Protein AF-A0A938RS48-F1 (afdb_monomer_lite)

Secondary structure (DSSP, 8-state):
--HHHHHT-SS-TT-S---GGGS---HHHHHHHHHHHHHHHTT--------TTSSHHHHHHHHHT-

Foldseek 3Di:
DDPCVVVVPPDDPPPPDDDLVRDDDDPVLVVLLVVVVVCVVVVHDDDDDDDVPPCRVVSVVNSVVD

Sequence (66 aa):
MSYKTFFGFQKEPFAQDVQLDDLYPLPGLQAVTERFLYALNLGAVSIITGDVGSGKSTALRHAAGK

Structure (mmCIF, N/CA/C/O backbone):
data_AF-A0A938RS48-F1
#
_entry.id   AF-A0A938RS48-F1
#
loop_
_atom_site.group_PDB
_atom_site.id
_atom_site.type_symbol
_atom_site.label_atom_id
_atom_site.label_alt_id
_atom_site.label_comp_id
_atom_site.label_asym_id
_atom_site.label_entity_id
_atom_site.label_seq_id
_atom_site.pdbx_PDB_ins_code
_atom_site.Cartn_x
_atom_site.Cartn_y
_atom_site.Cartn_z
_atom_site.occupancy
_atom_site.B_iso_or_equiv
_atom_site.auth_seq_id
_atom_site.auth_comp_id
_atom_site.auth_asym_id
_atom_site.auth_atom_id
_atom_site.pdbx_PDB_model_num
ATOM 1 N N . MET A 1 1 ? 23.251 4.686 -27.518 1.00 69.38 1 MET A N 1
ATOM 2 C CA . MET A 1 1 ? 22.070 5.324 -26.891 1.00 69.38 1 MET A CA 1
ATOM 3 C C . MET A 1 1 ? 21.824 4.656 -25.551 1.00 69.38 1 MET A C 1
ATOM 5 O O . MET A 1 1 ? 21.974 3.445 -25.477 1.00 69.38 1 MET A O 1
ATOM 9 N N . SER A 1 2 ? 21.495 5.415 -24.505 1.00 88.44 2 SER A N 1
ATOM 10 C CA . SER A 1 2 ? 21.074 4.835 -23.220 1.00 88.44 2 SER A CA 1
ATOM 11 C C . SER A 1 2 ? 19.697 4.173 -23.364 1.00 88.44 2 SER A C 1
ATOM 13 O O . SER A 1 2 ? 18.876 4.651 -24.151 1.00 88.44 2 SER A O 1
ATOM 15 N N . TYR A 1 3 ? 19.423 3.111 -22.597 1.00 92.88 3 TYR A N 1
ATOM 16 C CA . TYR A 1 3 ? 18.112 2.444 -22.577 1.00 92.88 3 TYR A CA 1
ATOM 17 C C . TYR A 1 3 ? 16.978 3.427 -22.258 1.00 92.88 3 TYR A C 1
ATOM 19 O O . TYR A 1 3 ? 15.909 3.334 -22.849 1.00 92.88 3 TYR A O 1
ATOM 27 N N . LYS A 1 4 ? 17.223 4.433 -21.405 1.00 92.62 4 LYS A N 1
ATOM 28 C CA . LYS A 1 4 ? 16.233 5.478 -21.099 1.00 92.62 4 LYS A CA 1
ATOM 29 C C . LYS A 1 4 ? 15.781 6.224 -22.347 1.00 92.62 4 LYS A C 1
ATOM 31 O O . LYS A 1 4 ? 14.587 6.361 -22.574 1.00 92.62 4 LYS A O 1
ATOM 36 N N . THR A 1 5 ? 16.727 6.663 -23.176 1.00 93.31 5 THR A N 1
ATOM 37 C CA . THR A 1 5 ? 16.430 7.383 -24.422 1.00 93.31 5 THR A CA 1
ATOM 38 C C . THR A 1 5 ? 15.776 6.468 -25.450 1.00 93.31 5 THR A C 1
ATOM 40 O O . THR A 1 5 ? 14.866 6.898 -26.145 1.00 93.31 5 THR A O 1
ATOM 43 N N . PHE A 1 6 ? 16.209 5.206 -25.524 1.00 95.38 6 PHE A N 1
ATOM 44 C CA . PHE A 1 6 ? 15.637 4.221 -26.442 1.00 95.38 6 PHE A CA 1
ATOM 45 C C . PHE A 1 6 ? 14.163 3.912 -26.128 1.00 95.38 6 PHE A C 1
ATOM 47 O O . PHE A 1 6 ? 13.351 3.837 -27.044 1.00 95.38 6 PHE A O 1
ATOM 54 N N . PHE A 1 7 ? 13.807 3.784 -24.845 1.00 95.19 7 PHE A N 1
ATOM 55 C CA . PHE A 1 7 ? 12.439 3.491 -24.392 1.00 95.19 7 PHE A CA 1
ATOM 56 C C . PHE A 1 7 ? 11.611 4.736 -24.024 1.00 95.19 7 PHE A C 1
ATOM 58 O O . PHE A 1 7 ? 10.464 4.604 -23.607 1.00 95.19 7 PHE A O 1
ATOM 65 N N . GLY A 1 8 ? 12.167 5.945 -24.151 1.00 95.06 8 GLY A N 1
ATOM 66 C CA . GLY A 1 8 ? 11.474 7.190 -23.801 1.00 95.06 8 GLY A CA 1
ATOM 67 C C . GLY A 1 8 ? 11.194 7.373 -22.302 1.00 95.06 8 GLY A C 1
ATOM 68 O O . GLY A 1 8 ? 10.267 8.094 -21.935 1.00 95.06 8 GLY A O 1
ATOM 69 N N . PHE A 1 9 ? 11.965 6.734 -21.417 1.00 93.88 9 PHE A N 1
ATOM 70 C CA . PHE A 1 9 ? 11.786 6.888 -19.973 1.00 93.88 9 PHE A CA 1
ATOM 71 C C . PHE A 1 9 ? 12.256 8.263 -19.487 1.00 93.88 9 PHE A C 1
ATOM 73 O O . PHE A 1 9 ? 13.372 8.695 -19.774 1.00 93.88 9 PHE A O 1
ATOM 80 N N . GLN A 1 10 ? 11.418 8.917 -18.681 1.00 90.31 10 GLN A N 1
ATOM 81 C CA . GLN A 1 10 ? 11.725 10.213 -18.061 1.00 90.31 10 GLN A CA 1
ATOM 82 C C . GLN A 1 10 ? 12.528 10.079 -16.757 1.00 90.31 10 GLN A C 1
ATOM 84 O O . GLN A 1 10 ? 13.220 11.009 -16.352 1.00 90.31 10 GLN A O 1
ATOM 89 N N . LYS A 1 11 ? 12.439 8.922 -16.093 1.00 88.69 11 LYS A N 1
ATOM 90 C CA . LYS A 1 11 ? 13.112 8.593 -14.827 1.00 88.69 11 LYS A CA 1
ATOM 91 C C . LYS A 1 11 ? 13.700 7.176 -14.904 1.00 88.69 11 LYS A C 1
ATOM 93 O O . LYS A 1 11 ? 13.509 6.475 -15.895 1.00 88.69 11 LYS A O 1
ATOM 98 N N . GLU A 1 12 ? 14.445 6.761 -13.8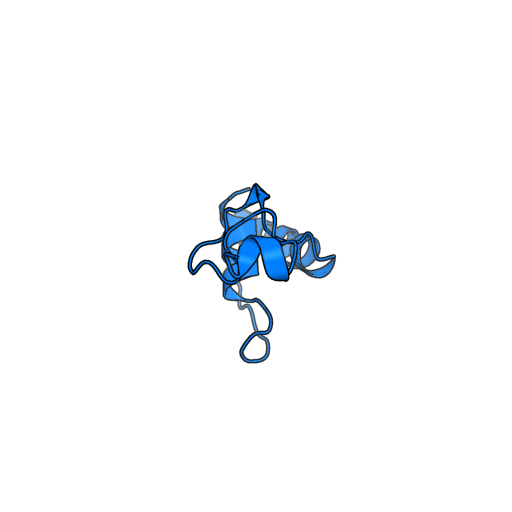80 1.00 89.75 12 GLU A N 1
ATOM 99 C CA . GLU A 1 12 ? 14.877 5.363 -13.741 1.00 89.75 12 GLU A CA 1
ATOM 100 C C . GLU A 1 12 ? 13.653 4.440 -13.597 1.00 89.75 12 GLU A C 1
ATOM 102 O O . GLU A 1 12 ? 12.880 4.628 -12.654 1.00 89.75 12 GLU A O 1
ATOM 107 N N . PRO A 1 13 ? 13.429 3.479 -14.510 1.00 89.88 13 PRO A N 1
ATOM 108 C CA . PRO A 1 13 ? 12.344 2.517 -14.360 1.00 89.88 13 PRO A CA 1
ATOM 109 C C . PRO A 1 13 ? 12.653 1.513 -13.238 1.00 89.88 13 PRO A C 1
ATOM 111 O O . PRO A 1 13 ? 13.809 1.194 -12.981 1.00 89.88 13 PRO A O 1
ATOM 114 N N . PHE A 1 14 ? 11.607 0.980 -12.597 1.00 86.69 14 PHE A N 1
ATOM 115 C CA . PHE A 1 14 ? 11.705 -0.068 -11.563 1.00 86.69 14 PHE A CA 1
ATOM 116 C C . PHE A 1 14 ? 12.643 0.267 -10.393 1.00 86.69 14 PHE A C 1
ATOM 118 O O . PHE A 1 14 ? 13.261 -0.627 -9.812 1.00 86.69 14 PHE A O 1
ATOM 125 N N . ALA A 1 15 ? 12.746 1.549 -10.037 1.00 88.25 15 ALA A N 1
ATOM 126 C CA . ALA A 1 15 ? 13.462 1.959 -8.840 1.00 88.25 15 ALA A CA 1
ATOM 127 C C . ALA A 1 15 ? 12.926 1.200 -7.615 1.00 88.25 15 ALA A C 1
ATOM 129 O O . ALA A 1 15 ? 11.713 1.050 -7.448 1.00 88.25 15 ALA A O 1
ATOM 130 N N . GLN A 1 16 ? 13.840 0.727 -6.767 1.00 85.44 16 GLN A N 1
ATOM 131 C CA . GLN A 1 16 ? 13.491 -0.022 -5.559 1.00 85.44 16 GLN A CA 1
ATOM 132 C C . GLN A 1 16 ? 12.608 0.808 -4.618 1.00 85.44 16 GLN A C 1
ATOM 134 O O . GLN A 1 16 ? 11.650 0.286 -4.051 1.00 85.44 16 GLN A O 1
ATOM 139 N N . ASP A 1 17 ? 12.898 2.107 -4.522 1.00 86.25 17 ASP A N 1
ATOM 140 C CA . ASP A 1 17 ? 12.125 3.067 -3.748 1.00 86.25 17 ASP A CA 1
ATOM 141 C C . ASP A 1 17 ? 11.428 4.075 -4.659 1.00 86.25 17 ASP A C 1
ATOM 143 O O . ASP A 1 17 ? 12.054 4.886 -5.341 1.00 86.25 17 ASP A O 1
ATOM 147 N N . VAL A 1 18 ? 10.097 4.034 -4.631 1.00 89.69 18 VAL A N 1
ATOM 148 C CA . VAL A 1 18 ? 9.228 5.040 -5.248 1.00 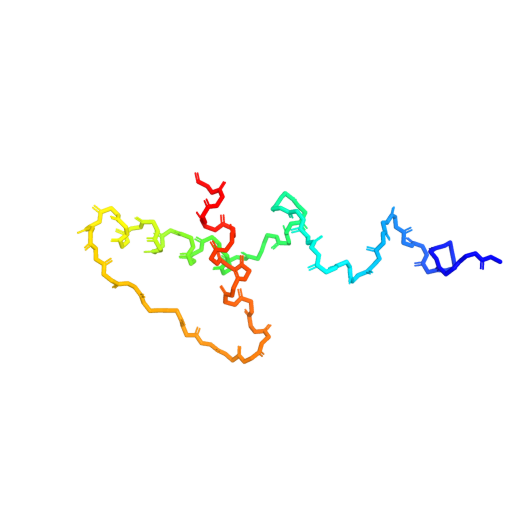89.69 18 VAL A CA 1
ATOM 149 C C . VAL A 1 18 ? 8.762 5.999 -4.158 1.00 89.69 18 VAL A C 1
ATOM 151 O O . VAL A 1 18 ? 8.254 5.542 -3.123 1.00 89.69 18 VAL A O 1
ATOM 154 N N . GLN A 1 19 ? 8.945 7.304 -4.387 1.00 90.94 19 GLN A N 1
ATOM 155 C CA . GLN A 1 19 ? 8.470 8.354 -3.483 1.00 90.94 19 GLN A CA 1
ATOM 156 C C . GLN A 1 19 ? 6.944 8.319 -3.372 1.00 90.94 19 GLN A C 1
ATOM 158 O O . GLN A 1 19 ? 6.263 7.893 -4.302 1.00 90.94 19 GLN A O 1
ATOM 163 N N . LEU A 1 20 ? 6.398 8.762 -2.238 1.00 90.31 20 LEU A N 1
ATOM 164 C CA . LEU A 1 20 ? 4.951 8.726 -2.004 1.00 90.31 20 LEU A CA 1
ATOM 165 C C . LEU A 1 20 ? 4.170 9.540 -3.042 1.00 90.31 20 LEU A C 1
ATOM 167 O O . LEU A 1 20 ? 3.160 9.052 -3.541 1.00 90.31 20 LEU A O 1
ATOM 171 N N . ASP A 1 21 ? 4.686 10.707 -3.426 1.00 89.44 21 ASP A N 1
ATOM 172 C CA . ASP A 1 21 ? 4.073 11.580 -4.438 1.00 89.44 21 ASP A CA 1
ATOM 173 C C . ASP A 1 21 ? 4.145 10.996 -5.857 1.00 89.44 21 ASP A C 1
ATOM 175 O O . ASP A 1 21 ? 3.355 11.355 -6.727 1.00 89.44 21 ASP A O 1
ATOM 179 N N . ASP A 1 22 ? 5.078 10.066 -6.084 1.00 90.06 22 ASP A N 1
ATOM 180 C CA . 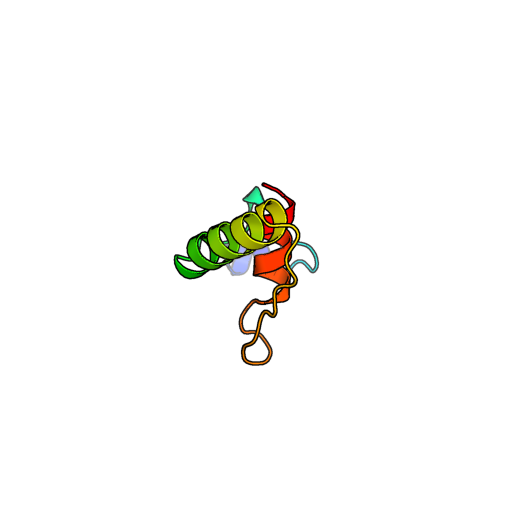ASP A 1 22 ? 5.229 9.329 -7.339 1.00 90.06 22 ASP A CA 1
ATOM 181 C C . ASP A 1 22 ? 4.405 8.018 -7.342 1.00 90.06 22 ASP A C 1
ATOM 183 O O . ASP A 1 22 ? 4.408 7.286 -8.338 1.00 90.06 22 ASP A O 1
ATOM 187 N N . LEU A 1 23 ? 3.697 7.677 -6.250 1.00 89.75 23 LEU A N 1
ATOM 188 C CA . LEU A 1 23 ? 2.827 6.499 -6.224 1.00 89.75 23 LEU A CA 1
ATOM 189 C C . LEU A 1 23 ? 1.613 6.701 -7.128 1.00 89.75 23 LEU A C 1
ATOM 191 O O . LEU A 1 23 ? 0.910 7.706 -7.067 1.00 89.75 23 LEU A O 1
ATOM 195 N N . TYR A 1 24 ? 1.315 5.680 -7.930 1.00 87.88 24 TYR A N 1
ATOM 196 C CA . TYR A 1 24 ? 0.161 5.718 -8.816 1.00 87.88 24 TYR A CA 1
ATOM 197 C C . TYR A 1 24 ? -1.152 5.738 -8.002 1.00 87.88 24 TYR A C 1
ATOM 199 O O . TYR A 1 24 ? -1.375 4.826 -7.194 1.00 87.88 24 TYR A O 1
ATOM 207 N N . PRO A 1 25 ? -2.037 6.736 -8.199 1.00 84.94 25 PRO A N 1
ATOM 208 C CA . PRO A 1 25 ? -3.225 6.940 -7.372 1.00 84.94 25 PRO A CA 1
ATOM 209 C C . PRO A 1 25 ? -4.349 5.971 -7.761 1.00 84.94 25 PRO A C 1
ATOM 211 O O . PRO A 1 25 ? -5.327 6.323 -8.418 1.00 84.94 25 PRO A O 1
ATOM 214 N N . LEU A 1 26 ? -4.207 4.712 -7.354 1.00 86.19 26 LEU A N 1
ATOM 215 C CA . LEU A 1 26 ? -5.229 3.686 -7.552 1.00 86.19 26 LEU A CA 1
ATOM 216 C C . LEU A 1 26 ? -6.467 4.004 -6.695 1.00 86.19 26 LEU A C 1
ATOM 218 O O . LEU A 1 26 ? -6.309 4.299 -5.511 1.00 86.19 26 LEU A O 1
ATOM 222 N N . PRO A 1 27 ? -7.703 3.834 -7.202 1.00 83.25 27 PRO A N 1
ATOM 223 C CA . PRO A 1 27 ? -8.913 4.035 -6.395 1.00 83.25 27 PRO A CA 1
ATOM 224 C C . PRO A 1 27 ? -8.931 3.209 -5.097 1.00 83.25 27 PRO A C 1
ATOM 226 O O . PRO A 1 27 ? -9.364 3.678 -4.046 1.00 83.25 27 PRO A O 1
ATOM 229 N N . GLY A 1 28 ? -8.387 1.986 -5.136 1.00 86.06 28 GLY A N 1
ATOM 230 C CA . GLY A 1 28 ? -8.261 1.132 -3.951 1.00 86.06 28 GLY A CA 1
ATOM 231 C C . GLY A 1 28 ? -7.324 1.692 -2.873 1.00 86.06 28 GLY A C 1
ATOM 232 O O . GLY A 1 28 ? -7.499 1.380 -1.697 1.00 86.06 28 GLY A O 1
ATOM 233 N N . LEU A 1 29 ? -6.369 2.551 -3.244 1.00 89.31 29 LEU A N 1
ATOM 234 C CA . LEU A 1 29 ? -5.404 3.159 -2.328 1.00 89.31 29 LEU A CA 1
ATOM 235 C C . LEU A 1 29 ? -6.088 4.124 -1.357 1.00 89.31 29 LEU A C 1
ATOM 237 O O . LEU A 1 29 ? -5.813 4.098 -0.156 1.00 89.31 29 LEU A O 1
ATOM 241 N N . GLN A 1 30 ? -7.024 4.929 -1.865 1.00 89.75 30 GLN A N 1
ATOM 242 C CA . GLN A 1 30 ? -7.825 5.833 -1.044 1.00 89.75 30 GLN A CA 1
ATOM 243 C C . GLN A 1 30 ? -8.680 5.050 -0.041 1.00 89.75 30 GLN A C 1
ATOM 245 O O . GLN A 1 30 ? -8.598 5.307 1.157 1.00 89.75 30 GLN A O 1
ATOM 250 N N . ALA A 1 31 ? -9.417 4.038 -0.506 1.00 91.56 31 ALA A N 1
ATOM 251 C CA . ALA A 1 31 ? -10.294 3.246 0.356 1.00 91.56 31 ALA A CA 1
ATOM 252 C C . ALA A 1 31 ? -9.532 2.505 1.473 1.00 91.56 31 ALA A C 1
ATOM 254 O O . ALA A 1 31 ? -10.013 2.419 2.603 1.00 91.56 31 ALA A O 1
ATOM 255 N N . VAL A 1 32 ? -8.341 1.964 1.182 1.00 93.06 32 VAL A N 1
ATOM 256 C CA . VAL A 1 32 ? -7.489 1.336 2.209 1.00 93.06 32 VAL A CA 1
ATOM 257 C C . VAL A 1 32 ? -6.990 2.377 3.209 1.00 93.06 32 VAL A C 1
ATOM 259 O O . VAL A 1 32 ? -7.019 2.118 4.409 1.00 93.06 32 VAL A O 1
ATOM 262 N N . THR A 1 33 ? -6.591 3.558 2.730 1.00 93.06 33 THR A N 1
ATOM 263 C CA . THR A 1 33 ? -6.105 4.651 3.583 1.00 93.06 33 THR A CA 1
ATOM 264 C C . THR A 1 33 ? -7.176 5.112 4.568 1.00 93.06 33 THR A C 1
ATOM 266 O O . THR A 1 33 ? -6.915 5.183 5.764 1.00 93.06 33 THR A O 1
ATOM 269 N N . GLU A 1 34 ? -8.400 5.349 4.098 1.00 94.25 34 GLU A N 1
ATOM 270 C CA . GLU A 1 34 ? -9.516 5.782 4.948 1.00 94.25 34 GLU A CA 1
ATOM 271 C C . GLU A 1 34 ? -9.844 4.751 6.039 1.00 94.25 34 GLU A C 1
ATOM 273 O O . GLU A 1 34 ? -9.989 5.109 7.207 1.00 94.25 34 GLU A O 1
ATOM 278 N N . ARG A 1 35 ? -9.898 3.456 5.694 1.00 94.75 35 ARG A N 1
ATOM 279 C CA . ARG A 1 35 ? -10.168 2.378 6.667 1.00 94.75 35 ARG A CA 1
ATOM 280 C C . ARG A 1 35 ? -9.032 2.193 7.668 1.00 94.75 35 ARG A C 1
ATOM 282 O O . ARG A 1 35 ? -9.292 1.914 8.836 1.00 94.75 35 ARG A O 1
ATOM 289 N N . PHE A 1 36 ? -7.788 2.334 7.214 1.00 95.25 36 PHE A N 1
ATOM 290 C CA . PHE A 1 36 ? -6.615 2.257 8.076 1.00 95.25 36 PHE A CA 1
ATOM 291 C C . PHE A 1 36 ? -6.614 3.397 9.101 1.00 95.25 36 PHE A C 1
ATOM 293 O O . PHE A 1 36 ? -6.535 3.137 10.300 1.00 95.25 36 PHE A O 1
ATOM 300 N N . LEU A 1 37 ? -6.798 4.640 8.646 1.00 95.12 37 LEU A N 1
ATOM 301 C CA . LEU A 1 37 ? -6.881 5.813 9.521 1.00 95.12 37 LEU A CA 1
ATOM 302 C C . LEU A 1 37 ? -8.076 5.726 10.478 1.00 95.12 37 LEU A C 1
ATOM 304 O O . LEU A 1 37 ? -7.958 6.069 11.650 1.00 95.12 37 LEU A O 1
ATOM 308 N N . TYR A 1 38 ? -9.212 5.205 10.013 1.00 96.31 38 TYR A N 1
ATOM 309 C CA . TYR A 1 38 ? -10.366 4.947 10.870 1.00 96.31 38 TYR A CA 1
ATOM 310 C C . TYR A 1 38 ? -10.044 3.965 12.007 1.00 96.31 38 TYR A C 1
ATOM 312 O O . TYR A 1 38 ? -10.354 4.247 13.162 1.00 96.31 38 TYR A O 1
ATOM 320 N N . ALA A 1 39 ? -9.379 2.843 11.710 1.00 96.38 39 ALA A N 1
ATOM 321 C CA . ALA A 1 39 ? -8.969 1.884 12.736 1.00 96.38 39 ALA A CA 1
ATOM 322 C C . ALA A 1 39 ? -7.986 2.501 13.746 1.00 96.38 39 ALA A C 1
ATOM 324 O O . ALA A 1 39 ? -8.136 2.273 14.946 1.00 96.38 39 ALA A O 1
ATOM 325 N N . LEU A 1 40 ? -7.036 3.325 13.283 1.00 94.62 40 LEU A N 1
ATOM 326 C CA . LEU A 1 40 ? -6.121 4.060 14.162 1.00 94.62 40 LEU A CA 1
ATOM 327 C C . LEU A 1 40 ? -6.866 5.020 15.094 1.00 94.62 40 LEU A C 1
ATOM 329 O O . LEU A 1 40 ? -6.608 5.023 16.294 1.00 94.62 40 LEU A O 1
ATOM 333 N N . ASN A 1 41 ? -7.828 5.779 14.564 1.00 96.56 41 ASN A N 1
ATOM 334 C CA . ASN A 1 41 ? -8.632 6.717 15.352 1.00 96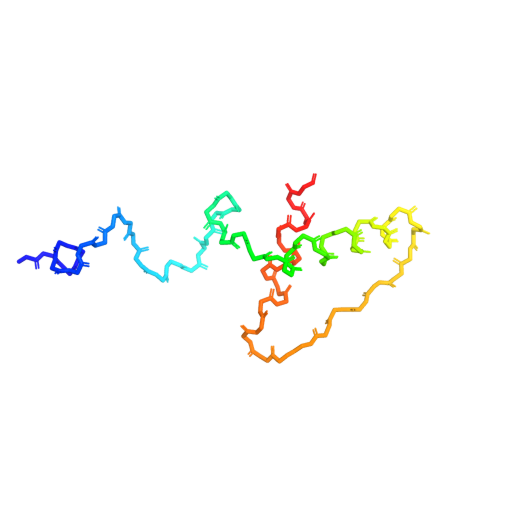.56 41 ASN A CA 1
ATOM 335 C C . ASN A 1 41 ? -9.453 6.023 16.448 1.00 96.56 41 ASN A C 1
ATOM 337 O O . ASN A 1 41 ? -9.722 6.619 17.487 1.00 96.56 41 ASN A O 1
ATOM 341 N N . LEU A 1 42 ? -9.841 4.766 16.233 1.00 97.69 42 LEU A N 1
ATOM 342 C CA . LEU A 1 42 ? -10.531 3.951 17.232 1.00 97.69 42 LEU A CA 1
ATOM 343 C C . LEU A 1 42 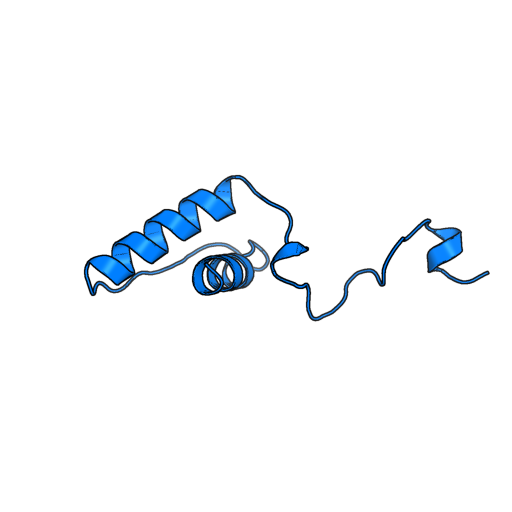? -9.587 3.272 18.239 1.00 97.69 42 LEU A C 1
ATOM 345 O O . LEU A 1 42 ? -10.071 2.651 19.183 1.00 97.69 42 LEU A O 1
ATOM 349 N N . GLY A 1 43 ? -8.266 3.325 18.033 1.00 97.31 43 GLY A N 1
ATOM 350 C CA . GLY A 1 43 ? -7.309 2.501 18.779 1.00 97.31 43 GLY A CA 1
ATOM 351 C C . GLY A 1 43 ? -7.459 0.999 18.496 1.00 97.31 43 GLY A C 1
ATOM 352 O O . GLY A 1 43 ? -7.145 0.169 19.347 1.00 97.31 43 GLY A O 1
ATOM 353 N N . ALA A 1 44 ? -7.986 0.641 17.323 1.00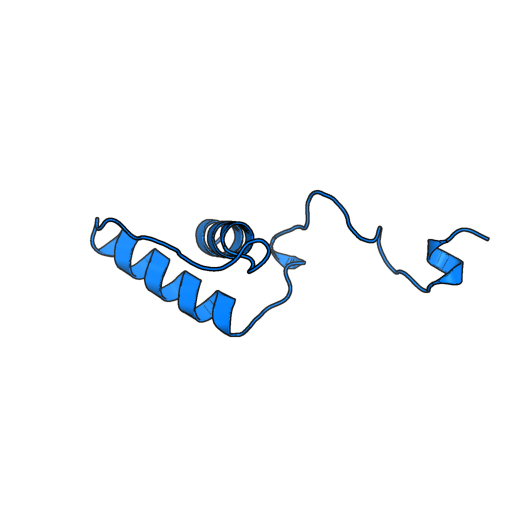 97.50 44 ALA A N 1
ATOM 354 C CA . ALA A 1 44 ? -8.273 -0.732 16.931 1.00 97.50 44 ALA A CA 1
ATOM 355 C C . ALA A 1 44 ? -7.080 -1.409 16.234 1.00 97.50 44 ALA A C 1
ATOM 357 O O . ALA A 1 44 ? -6.128 -0.770 15.785 1.00 97.50 44 ALA A O 1
ATOM 358 N N . VAL A 1 45 ? -7.172 -2.731 16.079 1.00 95.38 45 VAL A N 1
ATOM 359 C CA . VAL A 1 45 ? -6.256 -3.521 15.245 1.00 95.38 45 VAL A CA 1
ATOM 360 C C . VAL A 1 45 ? -6.879 -3.706 13.861 1.00 95.38 45 VAL A C 1
ATOM 362 O O . VAL A 1 45 ? -8.046 -4.078 13.751 1.00 95.38 45 VAL A O 1
ATOM 365 N N . SER A 1 46 ? -6.103 -3.470 12.799 1.00 93.25 46 SER A N 1
ATOM 366 C CA . SER A 1 46 ? -6.527 -3.698 11.411 1.00 93.25 46 SER A CA 1
ATOM 367 C C . SER A 1 46 ? -5.704 -4.805 10.747 1.00 93.25 46 SER A C 1
ATOM 369 O O . SER A 1 46 ? -4.517 -4.965 11.026 1.00 93.25 46 SER A O 1
ATOM 371 N N . ILE A 1 47 ? -6.343 -5.579 9.864 1.00 94.44 47 ILE A N 1
ATOM 372 C CA . ILE A 1 47 ? -5.701 -6.641 9.078 1.00 94.44 47 ILE A CA 1
ATOM 373 C C . ILE A 1 47 ? -5.878 -6.309 7.598 1.00 94.44 47 ILE A C 1
ATOM 375 O O . ILE A 1 47 ? -7.000 -6.123 7.130 1.00 94.44 47 ILE A O 1
ATOM 379 N N . ILE A 1 48 ? -4.770 -6.263 6.857 1.00 92.38 48 ILE A N 1
ATOM 380 C CA . ILE A 1 48 ? -4.768 -6.026 5.409 1.00 92.38 48 ILE A CA 1
ATOM 381 C C . ILE A 1 48 ? -4.377 -7.318 4.697 1.00 92.38 48 ILE A C 1
ATOM 383 O O . ILE A 1 48 ? -3.278 -7.838 4.887 1.00 92.38 48 ILE A O 1
ATOM 387 N N . THR A 1 49 ? -5.277 -7.821 3.856 1.00 94.12 49 THR A N 1
ATOM 388 C CA . THR A 1 49 ? -5.117 -9.079 3.117 1.00 94.12 49 THR A CA 1
ATOM 389 C C . THR A 1 49 ? -5.080 -8.841 1.607 1.00 94.12 49 THR A C 1
ATOM 391 O O . THR A 1 49 ? -5.391 -7.755 1.118 1.00 94.12 49 THR A O 1
ATOM 394 N N . GLY A 1 50 ? -4.632 -9.850 0.860 1.00 93.06 50 GLY A N 1
ATOM 395 C CA . GLY A 1 50 ? -4.550 -9.822 -0.600 1.00 93.06 50 GLY A CA 1
ATOM 396 C C . GLY A 1 50 ? -3.353 -10.605 -1.131 1.00 93.06 50 GLY A C 1
ATOM 397 O O . GLY A 1 50 ? -2.413 -10.902 -0.386 1.00 93.06 50 GLY A O 1
ATOM 398 N N . ASP A 1 51 ? -3.369 -10.895 -2.426 1.00 97.00 51 ASP A N 1
ATOM 399 C CA . ASP A 1 51 ? -2.366 -11.731 -3.090 1.00 97.00 51 ASP A CA 1
ATOM 400 C C . ASP A 1 51 ? -0.960 -11.114 -3.104 1.00 97.00 51 ASP A C 1
ATOM 402 O O . ASP A 1 51 ? -0.749 -9.921 -2.849 1.00 97.00 51 ASP A O 1
ATOM 406 N N . VAL A 1 52 ? 0.053 -11.937 -3.378 1.00 95.19 52 VAL A N 1
ATOM 407 C CA . VAL A 1 52 ? 1.431 -11.457 -3.563 1.00 95.19 52 VAL A CA 1
ATOM 408 C C . VAL A 1 52 ? 1.461 -10.454 -4.719 1.00 95.19 52 VAL A C 1
ATOM 410 O O . VAL A 1 52 ? 0.881 -10.688 -5.771 1.00 95.19 52 VAL A O 1
ATOM 413 N N . GLY A 1 53 ? 2.107 -9.305 -4.508 1.00 89.56 53 GLY A N 1
ATOM 414 C CA . GLY A 1 53 ? 2.161 -8.240 -5.513 1.00 89.56 53 GLY A CA 1
ATOM 415 C C . GLY A 1 53 ? 0.909 -7.359 -5.611 1.00 89.56 53 GLY A C 1
ATOM 416 O O . GLY A 1 53 ? 0.920 -6.411 -6.385 1.00 89.56 53 GLY A O 1
ATOM 417 N N . SER A 1 54 ? -0.131 -7.568 -4.791 1.00 91.50 54 SER A N 1
ATOM 418 C CA . SER A 1 54 ? -1.365 -6.756 -4.837 1.00 91.50 54 SER A CA 1
ATOM 419 C C . SER A 1 54 ? -1.239 -5.329 -4.274 1.00 91.50 54 SER A C 1
ATOM 421 O O . SER A 1 54 ? -2.222 -4.594 -4.217 1.00 91.50 54 SER A O 1
ATOM 423 N N . GLY A 1 55 ? -0.048 -4.927 -3.818 1.00 91.38 55 GLY A N 1
ATOM 424 C CA . GLY A 1 55 ? 0.203 -3.573 -3.316 1.00 91.38 55 GLY A CA 1
ATOM 425 C C . GLY A 1 55 ? -0.101 -3.338 -1.831 1.00 91.38 55 GLY A C 1
ATOM 426 O O . GLY A 1 55 ? -0.145 -2.186 -1.418 1.00 91.38 55 GLY A O 1
ATOM 427 N N . LYS A 1 56 ? -0.253 -4.384 -1.001 1.00 94.31 56 LYS A N 1
ATOM 428 C CA . LYS A 1 56 ? -0.503 -4.256 0.458 1.00 94.31 56 LYS A CA 1
ATOM 429 C C . LYS A 1 56 ? 0.488 -3.322 1.170 1.00 94.31 56 LYS A C 1
ATOM 431 O O . LYS A 1 56 ? 0.079 -2.366 1.823 1.00 94.31 56 LYS A O 1
ATOM 436 N N . SER A 1 57 ? 1.791 -3.571 1.011 1.00 92.81 57 SER A N 1
ATOM 437 C CA . SER A 1 57 ? 2.843 -2.752 1.631 1.00 92.81 57 SER A CA 1
ATOM 438 C C . SER A 1 57 ? 2.863 -1.330 1.070 1.00 92.81 57 SER A C 1
ATOM 440 O O . SER A 1 57 ? 3.058 -0.372 1.811 1.00 92.81 57 SER A O 1
ATOM 442 N N . THR A 1 58 ? 2.609 -1.182 -0.232 1.00 92.75 58 THR A N 1
ATOM 443 C CA . THR A 1 58 ? 2.503 0.123 -0.895 1.00 92.75 58 THR A CA 1
ATOM 444 C C . THR A 1 58 ? 1.330 0.932 -0.348 1.00 92.75 58 THR A C 1
ATOM 446 O O . THR A 1 58 ? 1.480 2.127 -0.106 1.00 92.75 58 THR A O 1
ATOM 449 N N . ALA A 1 59 ? 0.193 0.282 -0.091 1.00 92.75 59 ALA A N 1
ATOM 450 C CA . ALA A 1 59 ? -0.987 0.927 0.461 1.00 92.75 59 ALA A CA 1
ATOM 451 C C . ALA A 1 59 ? -0.772 1.429 1.889 1.00 92.75 59 ALA A C 1
ATOM 453 O O . ALA A 1 59 ? -1.147 2.558 2.198 1.00 92.75 59 ALA A O 1
ATOM 454 N N . LEU A 1 60 ? -0.097 0.638 2.727 1.00 93.12 60 LEU A N 1
ATOM 455 C CA . LEU A 1 60 ? 0.300 1.069 4.069 1.00 93.12 60 LEU A CA 1
ATOM 456 C C . LEU A 1 60 ? 1.296 2.229 4.042 1.00 93.12 60 LEU A C 1
ATOM 458 O O . LEU A 1 60 ? 1.136 3.174 4.804 1.00 93.12 60 LEU A O 1
ATOM 462 N N . ARG A 1 61 ? 2.285 2.195 3.142 1.00 92.88 61 ARG A N 1
ATOM 463 C CA . ARG A 1 61 ? 3.231 3.306 2.936 1.00 92.88 61 ARG A CA 1
ATOM 464 C C . ARG A 1 61 ? 2.512 4.609 2.597 1.00 92.88 61 ARG A C 1
ATOM 466 O O . ARG A 1 61 ? 2.806 5.632 3.200 1.00 92.88 61 ARG A O 1
ATOM 473 N N . HIS A 1 62 ? 1.563 4.560 1.663 1.00 92.50 62 HIS A N 1
ATOM 474 C CA . HIS A 1 62 ? 0.751 5.722 1.311 1.00 92.50 62 HIS A CA 1
ATOM 475 C C . HIS A 1 62 ? -0.088 6.215 2.495 1.00 92.50 62 HIS A C 1
ATOM 477 O O . HIS A 1 62 ? -0.107 7.410 2.765 1.00 92.50 62 HIS A O 1
ATOM 483 N N . ALA A 1 63 ? -0.756 5.311 3.216 1.00 92.88 63 ALA A N 1
ATOM 484 C CA . ALA A 1 63 ? -1.597 5.683 4.348 1.00 92.88 63 ALA A CA 1
ATOM 485 C C . ALA A 1 63 ? -0.799 6.276 5.521 1.00 92.88 63 ALA A C 1
ATOM 487 O O . ALA A 1 63 ? -1.278 7.201 6.159 1.00 92.88 63 ALA A O 1
ATOM 488 N N . ALA A 1 64 ? 0.410 5.769 5.784 1.00 90.88 64 ALA A N 1
ATOM 489 C CA . ALA A 1 64 ? 1.292 6.259 6.844 1.00 90.88 64 ALA A CA 1
ATOM 490 C C . ALA A 1 64 ? 1.967 7.602 6.520 1.00 90.88 64 ALA A C 1
ATOM 492 O O . ALA A 1 64 ? 2.475 8.259 7.423 1.00 90.88 64 ALA A O 1
ATOM 493 N N . GLY A 1 65 ? 2.022 7.983 5.242 1.00 90.19 65 GLY A N 1
ATOM 494 C CA . GLY A 1 65 ? 2.536 9.282 4.811 1.00 90.19 65 GLY A CA 1
ATOM 495 C C . GLY A 1 65 ? 1.479 10.383 4.708 1.00 90.19 65 GLY A C 1
ATOM 496 O O . GLY A 1 65 ? 1.826 11.486 4.292 1.00 90.19 65 GLY A O 1
ATOM 497 N N . LYS A 1 66 ? 0.216 10.083 5.036 1.00 82.12 66 LYS A N 1
ATOM 498 C CA . LYS A 1 66 ? -0.866 11.065 5.176 1.00 82.12 66 LYS A CA 1
ATOM 499 C C . LYS A 1 66 ? -1.071 11.435 6.635 1.00 82.12 66 LYS A C 1
ATOM 501 O O . LYS A 1 66 ? -1.410 12.615 6.864 1.00 82.12 66 LYS A O 1
#

Radius of gyration: 15.65 Å; chains: 1; bounding box: 33×23×46 Å

pLDDT: mean 91.47, std 4.45, range [69.38, 97.69]